Protein AF-A0A9P9YYF5-F1 (afdb_monomer)

Solvent-accessible surface area (backbone atoms only — not comparable to full-atom values): 5455 Å² total; per-residue (Å²): 142,68,76,82,58,65,80,72,56,63,59,51,61,52,50,48,54,51,43,53,48,44,68,77,57,35,76,76,66,37,74,83,43,100,65,46,59,70,62,50,52,52,52,50,49,53,51,53,51,38,70,73,47,46,80,66,50,61,74,56,40,82,88,53,60,77,85,35,70,60,49,51,51,52,56,51,52,53,53,52,54,53,50,57,51,53,62,72,77,108

pLDDT: mean 89.95, std 12.12, range [50.28, 98.44]

Mean predicted aligned error: 4.92 Å

Secondary structure (DSSP, 8-state):
--SSGGGTS-HHHHHHHHHHHHHHS-HHHHTTSS--HHHHHHHHHHHHHHHHHGGGGGGGGTTS-TTSHHHHHHHHHHHHHHHHHHHHT-

Structure (mmCIF, N/CA/C/O backbone):
data_AF-A0A9P9YYF5-F1
#
_entry.id   AF-A0A9P9YYF5-F1
#
loop_
_atom_site.group_PDB
_atom_site.id
_atom_site.type_symbol
_atom_site.label_atom_id
_atom_site.label_alt_id
_atom_site.label_comp_id
_atom_site.label_asym_id
_atom_site.label_entity_id
_atom_site.label_seq_id
_atom_site.pdbx_PDB_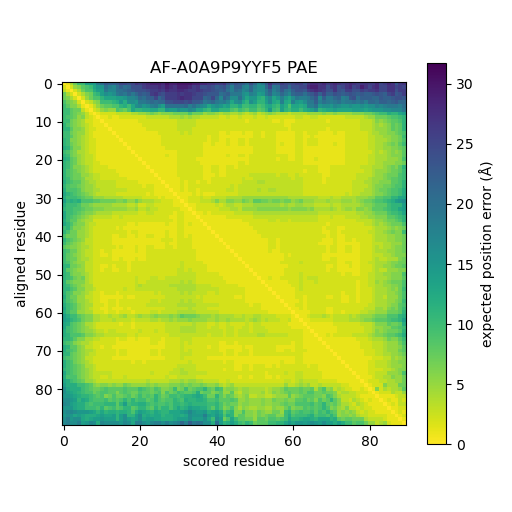ins_code
_atom_site.Cartn_x
_atom_site.Cartn_y
_atom_site.Cartn_z
_atom_site.occupancy
_atom_site.B_iso_or_equiv
_atom_site.auth_seq_id
_atom_site.auth_comp_id
_atom_site.auth_asym_id
_atom_site.auth_atom_id
_atom_site.pdbx_PDB_model_num
ATOM 1 N N . MET A 1 1 ? -22.040 3.714 -3.178 1.00 50.28 1 MET A N 1
ATOM 2 C CA . MET A 1 1 ? -22.338 2.388 -2.603 1.00 50.28 1 MET A CA 1
ATOM 3 C C . MET A 1 1 ? -21.075 1.535 -2.582 1.00 50.28 1 MET A C 1
ATOM 5 O O . MET A 1 1 ? -20.757 0.936 -3.591 1.00 50.28 1 MET A O 1
ATOM 9 N N . LEU A 1 2 ? -20.339 1.554 -1.468 1.00 51.53 2 LEU A N 1
ATOM 10 C CA . LEU A 1 2 ? -19.354 0.565 -1.011 1.00 51.53 2 LEU A CA 1
ATOM 11 C C . LEU A 1 2 ? -19.243 0.478 0.550 1.00 51.53 2 LEU A C 1
ATOM 13 O O . LEU A 1 2 ? -18.268 -0.116 0.998 1.00 51.53 2 LEU A O 1
ATOM 17 N N . PRO A 1 3 ? -20.127 1.036 1.427 1.00 54.81 3 PRO A N 1
ATOM 18 C CA . PRO A 1 3 ? -19.808 1.064 2.866 1.00 54.81 3 PRO A CA 1
ATOM 19 C C . PRO A 1 3 ? -20.032 -0.280 3.573 1.00 54.81 3 PRO A C 1
ATOM 21 O O . PRO A 1 3 ? -19.393 -0.550 4.579 1.00 54.81 3 PRO A O 1
ATOM 24 N N . GLU A 1 4 ? -20.924 -1.134 3.064 1.00 53.03 4 GLU A N 1
ATOM 25 C CA . GLU A 1 4 ? -21.329 -2.332 3.817 1.00 53.03 4 GLU A CA 1
ATOM 26 C C . GLU A 1 4 ? -20.323 -3.487 3.728 1.00 53.03 4 GLU A C 1
ATOM 28 O O . GLU A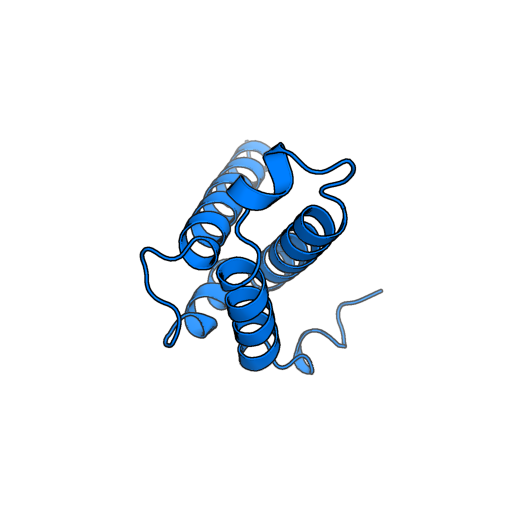 1 4 ? -20.198 -4.262 4.667 1.00 53.03 4 GLU A O 1
ATOM 33 N N . ARG A 1 5 ? -19.513 -3.557 2.662 1.00 57.38 5 ARG A N 1
ATOM 34 C CA . ARG A 1 5 ? -18.525 -4.640 2.477 1.00 57.38 5 ARG A CA 1
ATOM 35 C C . ARG A 1 5 ? -17.137 -4.331 3.034 1.00 57.38 5 ARG A C 1
ATOM 37 O O . ARG A 1 5 ? -16.286 -5.214 3.078 1.00 57.38 5 ARG A O 1
ATOM 44 N N . SER A 1 6 ? -16.868 -3.096 3.465 1.00 59.16 6 SER A N 1
ATOM 45 C CA . SER A 1 6 ? -15.546 -2.750 4.010 1.00 59.16 6 SER A CA 1
ATOM 46 C C . SER A 1 6 ? -15.259 -3.409 5.356 1.00 59.16 6 SER A C 1
ATOM 48 O O . SER A 1 6 ? -14.105 -3.472 5.753 1.00 59.16 6 SER A O 1
ATOM 50 N N . ASN A 1 7 ? -16.275 -3.905 6.065 1.00 63.75 7 ASN A N 1
ATOM 51 C CA . ASN A 1 7 ? -16.069 -4.684 7.289 1.00 63.75 7 ASN A CA 1
ATOM 52 C C . ASN A 1 7 ? -15.853 -6.181 7.017 1.00 63.75 7 ASN A C 1
ATOM 54 O O . ASN A 1 7 ? -15.350 -6.879 7.888 1.00 63.75 7 ASN A O 1
ATOM 58 N N . GLU A 1 8 ? -16.184 -6.658 5.815 1.00 74.50 8 GLU A N 1
ATOM 59 C CA . GLU A 1 8 ? -16.022 -8.060 5.403 1.00 74.50 8 GLU A CA 1
ATOM 60 C C . GLU A 1 8 ? -14.667 -8.319 4.726 1.00 74.50 8 GLU A C 1
ATOM 62 O O . GLU A 1 8 ? -14.245 -9.465 4.579 1.00 74.50 8 GLU A O 1
ATOM 67 N N . LEU A 1 9 ? -13.969 -7.261 4.298 1.00 84.81 9 LEU A N 1
ATOM 68 C CA . LEU A 1 9 ? -12.671 -7.389 3.648 1.00 84.81 9 LEU A CA 1
ATOM 69 C C . LEU A 1 9 ? -11.607 -7.835 4.656 1.00 84.81 9 LEU A C 1
ATOM 71 O O . LEU A 1 9 ? -11.365 -7.166 5.661 1.00 84.81 9 LEU A O 1
ATOM 75 N N . ASN A 1 10 ? -10.902 -8.919 4.340 1.00 91.62 10 ASN A N 1
ATOM 76 C CA . ASN A 1 10 ? -9.699 -9.306 5.068 1.00 91.62 10 ASN A CA 1
ATOM 77 C C . ASN A 1 10 ? -8.525 -8.402 4.646 1.00 91.62 10 ASN A C 1
ATOM 79 O O . ASN A 1 10 ? -7.850 -8.659 3.649 1.00 91.62 10 ASN A O 1
ATOM 83 N N . TYR A 1 11 ? -8.309 -7.317 5.392 1.00 92.94 11 TYR A N 1
ATOM 84 C CA . TYR A 1 11 ? -7.257 -6.336 5.105 1.00 92.94 11 TYR A CA 1
ATOM 85 C C . TYR A 1 11 ? -5.854 -6.924 5.220 1.00 92.94 11 TYR A C 1
ATOM 87 O O . TYR A 1 11 ? -5.009 -6.560 4.408 1.00 92.94 11 TYR A O 1
ATOM 95 N N . ASP A 1 12 ? -5.620 -7.829 6.173 1.00 94.06 12 ASP A N 1
ATOM 96 C CA . ASP A 1 12 ? -4.312 -8.463 6.360 1.00 94.06 12 ASP A CA 1
ATOM 97 C C . ASP A 1 12 ? -3.926 -9.273 5.118 1.00 94.06 12 ASP A C 1
ATOM 99 O O . ASP A 1 12 ? -2.832 -9.100 4.584 1.00 94.06 12 ASP A O 1
ATOM 103 N N . ALA A 1 13 ? -4.856 -10.080 4.594 1.00 94.81 13 ALA A N 1
ATOM 104 C CA . ALA A 1 13 ? -4.627 -10.870 3.385 1.00 94.81 13 ALA A CA 1
ATOM 105 C C . ALA A 1 13 ? -4.340 -9.985 2.163 1.00 94.81 13 ALA A C 1
ATOM 107 O O . ALA A 1 13 ? -3.373 -10.214 1.441 1.00 94.81 13 ALA A O 1
ATOM 108 N N . VAL A 1 14 ? -5.142 -8.937 1.948 1.00 95.44 14 VAL A N 1
ATOM 109 C CA . VAL A 1 14 ? -4.947 -8.032 0.803 1.00 95.44 14 VAL A CA 1
ATOM 110 C C . VAL A 1 14 ? -3.632 -7.262 0.917 1.00 95.44 14 VAL A C 1
ATOM 112 O O . VAL A 1 14 ? -2.928 -7.103 -0.075 1.00 95.44 14 VAL A O 1
ATOM 115 N N . ILE A 1 15 ? -3.285 -6.777 2.111 1.00 96.56 15 ILE A N 1
ATOM 116 C CA . ILE A 1 15 ? -2.026 -6.058 2.335 1.00 96.56 15 ILE A CA 1
ATOM 117 C C . ILE A 1 15 ? -0.827 -6.980 2.120 1.00 96.56 15 ILE A C 1
ATOM 119 O O . ILE A 1 15 ? 0.159 -6.532 1.537 1.00 96.56 15 ILE A O 1
ATOM 123 N N . MET A 1 16 ? -0.920 -8.250 2.523 1.00 97.56 16 MET A N 1
ATOM 124 C CA . MET A 1 16 ? 0.133 -9.231 2.275 1.00 97.56 16 MET A CA 1
ATOM 125 C C . MET A 1 16 ? 0.318 -9.503 0.777 1.00 97.56 16 MET A C 1
ATOM 127 O O . MET A 1 16 ? 1.423 -9.355 0.268 1.00 97.56 16 MET A O 1
ATOM 131 N N . GLU A 1 17 ? -0.758 -9.781 0.043 1.00 97.88 17 GLU A N 1
ATOM 132 C CA . GLU A 1 17 ? -0.718 -9.990 -1.416 1.00 97.88 17 GLU A CA 1
ATOM 133 C C . GLU A 1 17 ? -0.137 -8.773 -2.155 1.00 97.88 17 GLU A C 1
ATOM 135 O O . GLU A 1 17 ? 0.697 -8.886 -3.056 1.00 97.88 17 GLU A O 1
ATOM 140 N N . VAL A 1 18 ? -0.524 -7.564 -1.737 1.00 97.94 18 VAL A N 1
ATOM 141 C CA . VAL A 1 18 ? 0.049 -6.330 -2.283 1.00 97.94 18 VAL A CA 1
ATOM 142 C C . VAL A 1 18 ? 1.535 -6.208 -1.939 1.00 97.94 18 VAL A C 1
ATOM 144 O O . VAL A 1 18 ? 2.324 -5.778 -2.784 1.00 97.94 18 VAL A O 1
ATOM 147 N N . HIS A 1 19 ? 1.937 -6.581 -0.724 1.00 98.31 19 HIS A N 1
ATOM 148 C CA . HIS A 1 19 ? 3.339 -6.568 -0.328 1.00 98.31 19 HIS A CA 1
ATOM 149 C C . HIS A 1 19 ? 4.172 -7.505 -1.200 1.00 98.31 19 HIS A C 1
ATOM 151 O O . HIS A 1 19 ? 5.191 -7.075 -1.743 1.00 98.31 19 HIS A O 1
ATOM 157 N N . GLU A 1 20 ? 3.712 -8.740 -1.381 1.00 98.19 20 GLU A N 1
ATOM 158 C CA . GLU A 1 20 ? 4.364 -9.749 -2.211 1.00 98.19 20 GLU A CA 1
ATOM 159 C C . GLU A 1 20 ? 4.457 -9.299 -3.671 1.00 98.19 20 GLU A C 1
ATOM 161 O O . GLU A 1 20 ? 5.531 -9.377 -4.273 1.00 98.19 20 GLU A O 1
ATOM 166 N N . PHE A 1 21 ? 3.387 -8.714 -4.221 1.00 98.44 21 PHE A N 1
ATOM 167 C CA . PHE A 1 21 ? 3.415 -8.121 -5.558 1.00 98.44 21 PHE A CA 1
ATOM 168 C C . PHE A 1 21 ? 4.482 -7.026 -5.679 1.00 98.44 21 PHE A C 1
ATOM 170 O O . PHE A 1 21 ? 5.255 -7.015 -6.638 1.00 98.44 21 PHE A O 1
ATOM 177 N N . MET A 1 22 ? 4.540 -6.094 -4.721 1.00 98.00 22 MET A N 1
ATOM 178 C CA . MET A 1 22 ? 5.501 -4.985 -4.749 1.00 98.00 22 MET A CA 1
ATOM 179 C C . MET A 1 22 ? 6.943 -5.454 -4.522 1.00 98.00 22 MET A C 1
ATOM 181 O O . MET A 1 22 ? 7.866 -4.822 -5.027 1.00 98.00 22 MET A O 1
ATOM 185 N N . LEU A 1 23 ? 7.156 -6.557 -3.802 1.00 97.44 23 LEU A N 1
ATOM 186 C CA . LEU A 1 23 ? 8.471 -7.189 -3.682 1.00 97.44 23 LEU A CA 1
ATOM 187 C C . LEU A 1 23 ? 8.898 -7.860 -4.991 1.00 97.44 23 LEU A C 1
ATOM 189 O O . LEU A 1 23 ? 10.036 -7.686 -5.424 1.00 97.44 23 LEU A O 1
ATOM 193 N N . ALA A 1 24 ? 7.994 -8.607 -5.626 1.00 98.00 24 ALA A N 1
ATOM 194 C CA . ALA A 1 24 ? 8.276 -9.317 -6.870 1.00 98.00 24 ALA A CA 1
ATOM 195 C C . ALA A 1 24 ? 8.454 -8.362 -8.062 1.00 98.00 24 ALA A C 1
ATOM 197 O O . ALA A 1 24 ? 9.281 -8.604 -8.942 1.00 98.00 24 ALA A O 1
ATOM 198 N N . LEU A 1 25 ? 7.686 -7.269 -8.089 1.00 97.19 25 LEU A N 1
ATOM 199 C CA . LEU A 1 25 ? 7.659 -6.283 -9.169 1.00 97.19 25 LEU A CA 1
ATOM 200 C C . LEU A 1 25 ? 7.747 -4.848 -8.603 1.00 97.19 25 LEU A C 1
ATOM 202 O O . LEU A 1 25 ? 6.758 -4.107 -8.673 1.00 97.19 25 LEU A O 1
ATOM 206 N N . PRO A 1 26 ? 8.914 -4.425 -8.070 1.00 96.94 26 PRO A N 1
ATOM 207 C CA . PRO A 1 26 ? 9.088 -3.117 -7.426 1.00 96.94 26 PRO A CA 1
ATOM 208 C C . PRO A 1 26 ? 8.778 -1.941 -8.349 1.00 96.94 26 PRO A C 1
ATOM 210 O O . PRO A 1 26 ? 8.945 -2.044 -9.565 1.00 96.94 26 PRO A O 1
ATOM 213 N N . SER A 1 27 ? 8.412 -0.774 -7.802 1.00 95.44 27 SER A N 1
ATOM 214 C CA . SER A 1 27 ? 8.098 0.416 -8.625 1.00 95.44 27 SER A CA 1
ATOM 215 C C . SER A 1 27 ? 9.211 0.788 -9.606 1.00 95.44 27 SER A C 1
ATOM 217 O O . SER A 1 27 ? 8.931 1.246 -10.713 1.00 95.44 27 SER A O 1
ATOM 219 N N . THR A 1 28 ? 10.471 0.589 -9.218 1.00 95.50 28 THR A N 1
ATOM 220 C CA . THR A 1 28 ? 11.640 0.861 -10.065 1.00 95.50 28 THR A CA 1
ATOM 221 C C . THR A 1 28 ? 11.684 -0.037 -11.300 1.00 95.50 28 THR A C 1
ATOM 223 O O . THR A 1 28 ? 12.090 0.414 -12.367 1.00 95.50 28 THR A O 1
ATOM 226 N N . TRP A 1 29 ? 11.195 -1.276 -11.201 1.00 96.25 29 TRP A N 1
ATOM 227 C CA . TRP A 1 29 ? 11.139 -2.214 -12.321 1.00 96.25 29 TRP A CA 1
ATOM 228 C C . TRP A 1 29 ? 10.208 -1.729 -13.444 1.00 96.25 29 TRP A C 1
ATOM 230 O O . TRP A 1 29 ? 10.490 -1.947 -14.626 1.00 96.25 29 TRP A O 1
ATOM 240 N N . TRP A 1 30 ? 9.131 -1.020 -13.089 1.00 96.50 30 TRP A N 1
ATOM 241 C CA . TRP A 1 30 ? 8.129 -0.509 -14.032 1.00 96.50 30 TRP A CA 1
ATOM 242 C C . TRP A 1 30 ? 8.585 0.716 -14.830 1.00 96.50 30 TRP A C 1
ATOM 244 O O . TRP A 1 30 ? 8.011 0.983 -15.881 1.00 96.50 30 TRP A O 1
ATOM 254 N N . GLN A 1 31 ? 9.628 1.430 -14.389 1.00 92.88 31 GLN A N 1
ATOM 255 C CA . GLN A 1 31 ? 10.111 2.653 -15.055 1.00 92.88 31 GLN A CA 1
ATOM 256 C C . GLN A 1 31 ? 10.564 2.414 -16.504 1.00 92.88 31 GLN A C 1
ATOM 258 O O . GLN A 1 31 ? 10.470 3.311 -17.333 1.00 92.88 31 GLN A O 1
ATOM 263 N N . ASN A 1 32 ? 11.009 1.193 -16.814 1.00 93.31 32 ASN A N 1
ATOM 264 C CA . ASN A 1 32 ? 11.495 0.802 -18.140 1.00 93.31 32 ASN A CA 1
ATOM 265 C C . ASN A 1 32 ? 10.491 -0.067 -18.916 1.00 93.31 32 ASN A C 1
ATOM 267 O O . ASN A 1 32 ? 10.868 -0.749 -19.871 1.00 93.31 32 ASN A O 1
ATOM 271 N N . ARG A 1 33 ? 9.225 -0.122 -18.483 1.00 95.50 33 ARG A N 1
ATOM 272 C CA . ARG A 1 33 ? 8.189 -0.945 -19.120 1.00 95.50 33 ARG A CA 1
ATOM 273 C C . ARG A 1 33 ? 7.277 -0.087 -19.995 1.00 95.50 33 ARG A C 1
ATOM 275 O O . ARG A 1 33 ? 7.038 1.069 -19.664 1.00 95.50 33 ARG A O 1
ATOM 282 N N . PRO A 1 34 ? 6.690 -0.657 -21.063 1.00 96.62 34 PRO A N 1
ATOM 283 C CA . PRO A 1 34 ? 5.720 0.061 -21.894 1.00 96.62 34 PRO A CA 1
ATOM 284 C C .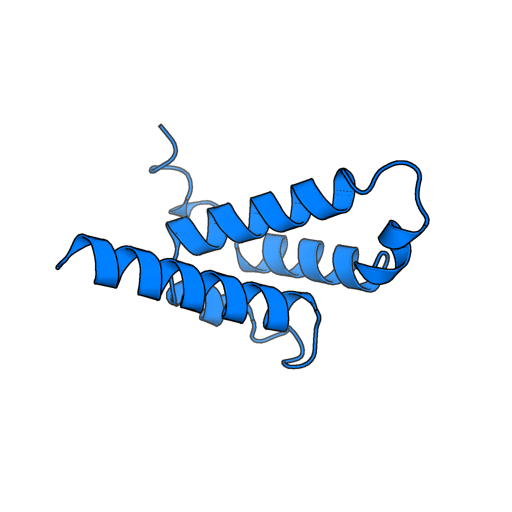 PRO A 1 34 ? 4.475 0.533 -21.128 1.00 96.62 34 PRO A C 1
ATOM 286 O O . PRO A 1 34 ? 3.766 1.423 -21.584 1.00 96.62 34 PRO A O 1
ATOM 289 N N . SER A 1 35 ? 4.177 -0.096 -19.988 1.00 96.50 35 SER A N 1
ATOM 290 C CA . SER A 1 35 ? 3.044 0.242 -19.133 1.00 96.50 35 SER A CA 1
ATOM 291 C C . SER A 1 35 ? 3.336 -0.154 -17.689 1.00 96.50 35 SER A C 1
ATOM 293 O O . SER A 1 35 ? 3.749 -1.280 -17.416 1.00 96.50 35 SER A O 1
ATOM 295 N N . ASP A 1 36 ? 3.064 0.762 -16.768 1.00 97.25 36 ASP A N 1
ATOM 296 C CA . ASP A 1 36 ? 3.083 0.602 -15.310 1.00 97.25 36 ASP A CA 1
ATOM 297 C C . ASP A 1 36 ? 1.671 0.385 -14.736 1.00 97.25 36 ASP A C 1
ATOM 299 O O . ASP A 1 36 ? 1.455 0.480 -13.528 1.00 97.25 36 ASP A O 1
ATOM 303 N N . THR A 1 37 ? 0.686 0.095 -15.596 1.00 97.75 37 THR A N 1
ATOM 304 C CA . THR A 1 37 ? -0.724 -0.044 -15.199 1.00 97.75 37 THR A CA 1
ATOM 305 C C . THR A 1 37 ? -0.940 -1.031 -14.046 1.00 97.75 37 THR A C 1
ATOM 307 O O . THR A 1 37 ? -1.662 -0.655 -13.126 1.00 97.75 37 THR A O 1
ATOM 310 N N . PRO A 1 38 ? -0.298 -2.219 -13.991 1.00 97.75 38 PRO A N 1
ATOM 311 C CA . PRO A 1 38 ? -0.436 -3.114 -12.839 1.00 97.75 38 PRO A CA 1
ATOM 312 C C . PRO A 1 38 ? -0.012 -2.457 -11.519 1.00 97.75 38 PRO A C 1
ATOM 314 O O . PRO A 1 38 ? -0.763 -2.473 -10.547 1.00 97.75 38 PRO A O 1
ATOM 317 N N . MET A 1 39 ? 1.143 -1.785 -11.502 1.00 97.94 39 MET A N 1
ATOM 318 C CA . MET A 1 39 ? 1.627 -1.063 -10.323 1.00 97.94 39 MET A CA 1
ATOM 319 C C . MET A 1 39 ? 0.717 0.112 -9.947 1.00 97.94 39 MET A C 1
ATOM 321 O O . MET A 1 39 ? 0.441 0.329 -8.766 1.00 97.94 39 MET A O 1
ATOM 325 N N . ARG A 1 40 ? 0.204 0.864 -10.932 1.00 97.56 40 ARG A N 1
ATOM 326 C CA . ARG A 1 40 ? -0.782 1.924 -10.669 1.00 97.56 40 ARG A CA 1
ATOM 327 C C . ARG A 1 40 ? -2.052 1.363 -10.043 1.00 97.56 40 ARG A C 1
ATOM 329 O O . ARG A 1 40 ? -2.501 1.914 -9.046 1.00 97.56 40 ARG A O 1
ATOM 336 N N . THR A 1 41 ? -2.582 0.258 -10.564 1.00 98.19 41 THR A N 1
ATOM 337 C CA . THR A 1 41 ? -3.775 -0.399 -10.014 1.00 98.19 41 THR A CA 1
ATOM 338 C C . THR A 1 41 ? -3.559 -0.816 -8.560 1.00 98.19 41 THR A C 1
ATOM 340 O O . THR A 1 41 ? -4.403 -0.524 -7.715 1.00 98.19 41 THR A O 1
ATOM 343 N N . ILE A 1 42 ? -2.408 -1.410 -8.233 1.00 98.12 42 ILE A N 1
ATOM 344 C CA . ILE A 1 42 ? -2.062 -1.785 -6.854 1.00 98.12 42 ILE A CA 1
ATOM 345 C C . ILE A 1 42 ? -1.991 -0.559 -5.933 1.00 98.12 42 ILE A C 1
ATOM 347 O O . ILE A 1 42 ? -2.591 -0.547 -4.857 1.00 98.12 42 ILE A O 1
ATOM 351 N N . LYS A 1 43 ? -1.344 0.523 -6.377 1.00 97.31 43 LYS A N 1
ATOM 352 C CA . LYS A 1 43 ? -1.314 1.796 -5.638 1.00 97.31 43 LYS A CA 1
ATOM 353 C C . LYS A 1 43 ? -2.709 2.392 -5.447 1.00 97.31 43 LYS A C 1
ATOM 355 O O . LYS A 1 43 ? -3.007 2.908 -4.372 1.00 97.31 43 LYS A O 1
ATOM 360 N N . THR A 1 44 ? -3.587 2.285 -6.444 1.00 97.25 44 THR A N 1
ATOM 361 C CA . THR A 1 44 ? -4.987 2.717 -6.341 1.00 97.25 44 THR A CA 1
ATOM 362 C C . THR A 1 44 ? -5.769 1.891 -5.318 1.00 97.25 44 THR A C 1
ATOM 364 O O . THR A 1 44 ? -6.531 2.467 -4.542 1.00 97.25 44 THR A O 1
ATOM 367 N N . ILE A 1 45 ? -5.567 0.571 -5.265 1.00 95.81 45 ILE A N 1
ATOM 368 C CA . ILE A 1 45 ? -6.178 -0.293 -4.242 1.00 95.81 45 ILE A CA 1
ATOM 369 C C . ILE A 1 45 ? -5.741 0.161 -2.844 1.00 95.81 45 ILE A C 1
ATOM 371 O O . ILE A 1 45 ? -6.599 0.456 -2.011 1.00 95.81 45 ILE A O 1
ATOM 375 N N . LEU A 1 46 ? -4.431 0.322 -2.617 1.00 96.31 46 LEU A N 1
ATOM 376 C CA . LEU A 1 46 ? -3.891 0.812 -1.341 1.00 96.31 46 LEU A CA 1
ATOM 377 C C . LEU A 1 46 ? -4.454 2.184 -0.964 1.00 96.31 46 LEU A C 1
ATOM 379 O O . LEU A 1 46 ? -4.855 2.399 0.179 1.00 96.31 46 LEU A O 1
ATOM 383 N N . HIS A 1 47 ? -4.530 3.100 -1.930 1.00 95.50 47 HIS A N 1
ATOM 384 C CA . HIS A 1 47 ? -5.102 4.425 -1.726 1.00 95.50 47 HIS A CA 1
ATOM 385 C C . HIS A 1 47 ? -6.561 4.355 -1.261 1.00 95.50 47 HIS A C 1
ATOM 387 O O . HIS A 1 47 ? -6.944 5.014 -0.295 1.00 95.50 47 HIS A O 1
ATOM 393 N N . ASN A 1 48 ? -7.378 3.525 -1.908 1.00 93.25 48 ASN A N 1
ATOM 394 C CA . ASN A 1 48 ? -8.782 3.363 -1.541 1.00 93.25 48 ASN A CA 1
ATOM 395 C C . ASN A 1 48 ? -8.945 2.703 -0.166 1.00 93.25 48 ASN A C 1
ATOM 397 O O . ASN A 1 48 ? -9.777 3.148 0.623 1.00 93.25 48 ASN A O 1
ATOM 401 N N . MET A 1 49 ? -8.127 1.699 0.159 1.00 93.38 49 MET A N 1
ATOM 402 C CA . MET A 1 49 ? -8.129 1.071 1.483 1.00 93.38 49 MET A CA 1
ATOM 403 C C . MET A 1 49 ? -7.751 2.072 2.580 1.00 93.38 49 MET A C 1
ATOM 405 O O . MET A 1 49 ? -8.449 2.160 3.591 1.00 93.38 49 MET A O 1
ATOM 409 N N . ALA A 1 50 ? -6.698 2.867 2.367 1.00 93.56 50 ALA A N 1
ATOM 410 C CA . ALA A 1 50 ? -6.270 3.904 3.304 1.00 93.56 50 ALA A CA 1
ATOM 411 C C . ALA A 1 50 ? -7.322 5.006 3.462 1.00 93.56 50 ALA A C 1
ATOM 413 O O . ALA A 1 50 ? -7.566 5.460 4.574 1.00 93.56 50 ALA A O 1
ATOM 414 N N . LYS A 1 51 ? -8.007 5.395 2.381 1.00 90.19 51 LYS A N 1
ATOM 415 C CA . LYS A 1 51 ? -9.120 6.351 2.442 1.00 90.19 51 LYS A CA 1
ATOM 416 C C . LYS A 1 51 ? -10.289 5.834 3.287 1.00 90.19 51 LYS A C 1
ATOM 418 O O . LYS A 1 51 ? -10.921 6.618 3.982 1.00 90.19 51 LYS A O 1
ATOM 423 N N . VAL A 1 52 ? -10.580 4.533 3.225 1.00 89.75 52 VAL A N 1
ATOM 424 C CA . VAL A 1 52 ? -11.664 3.906 3.999 1.00 89.75 52 VAL A CA 1
ATOM 425 C C . VAL A 1 52 ? -11.289 3.732 5.473 1.00 89.75 52 VAL A C 1
ATOM 427 O O . VAL A 1 52 ? -12.112 3.999 6.342 1.00 89.75 52 VAL A O 1
ATOM 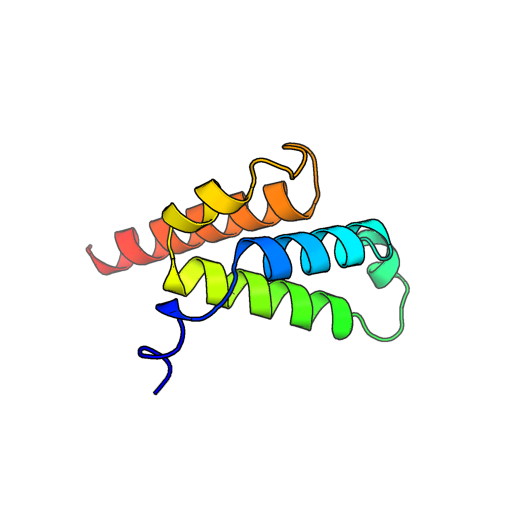430 N N . LYS A 1 53 ? -10.067 3.276 5.773 1.00 90.50 53 LYS A N 1
ATOM 431 C CA . LYS A 1 53 ? -9.640 2.945 7.147 1.00 90.50 53 LYS A CA 1
ATOM 432 C C . LYS A 1 53 ? -8.952 4.095 7.889 1.00 90.50 53 LYS A C 1
ATOM 434 O O . LYS A 1 53 ? -8.851 4.048 9.114 1.00 90.50 53 LYS A O 1
ATOM 439 N N . GLY A 1 54 ? -8.444 5.101 7.182 1.00 92.12 54 GLY A N 1
ATOM 440 C CA . GLY A 1 54 ? -7.566 6.117 7.759 1.00 92.12 54 GLY A CA 1
ATOM 441 C C . GLY A 1 54 ? -6.353 5.481 8.444 1.00 92.12 54 GLY A C 1
ATOM 442 O O . GLY A 1 54 ? -5.838 4.459 7.993 1.00 92.12 54 GLY A O 1
ATOM 443 N N . ASN A 1 55 ? -5.929 6.041 9.579 1.00 93.94 55 ASN A N 1
ATOM 444 C CA . ASN A 1 55 ? -4.784 5.532 10.345 1.00 93.94 55 ASN A CA 1
ATOM 445 C C . ASN A 1 55 ? -4.976 4.103 10.879 1.00 93.94 55 ASN A C 1
ATOM 447 O O . ASN A 1 55 ? -3.983 3.424 11.132 1.00 93.94 55 ASN A O 1
ATOM 451 N N . ALA A 1 56 ? -6.217 3.613 11.004 1.00 93.69 56 ALA A N 1
ATOM 452 C CA . ALA A 1 56 ? -6.475 2.246 11.458 1.00 93.69 56 ALA A CA 1
ATOM 453 C C . ALA A 1 56 ? -5.898 1.193 10.500 1.00 93.69 56 ALA A C 1
ATOM 455 O O . ALA A 1 56 ? -5.666 0.066 10.915 1.00 93.69 56 ALA A O 1
ATOM 456 N N . ILE A 1 57 ? -5.601 1.546 9.242 1.00 94.38 57 ILE A N 1
ATOM 457 C CA . ILE A 1 57 ? -4.958 0.615 8.307 1.00 94.38 57 ILE A CA 1
ATOM 458 C C . ILE A 1 57 ? -3.567 0.161 8.775 1.00 94.38 57 ILE A C 1
ATOM 460 O O . ILE A 1 57 ? -3.125 -0.926 8.417 1.00 94.38 57 ILE A O 1
ATOM 464 N N . LEU A 1 58 ? -2.884 0.970 9.593 1.00 94.88 58 LEU A N 1
ATOM 465 C CA . LEU A 1 58 ? -1.526 0.688 10.060 1.00 94.88 58 LEU A CA 1
ATOM 466 C C . LEU A 1 58 ? -1.453 -0.547 10.965 1.00 94.88 58 LEU A C 1
ATOM 468 O O . LEU A 1 58 ? -0.404 -1.179 11.030 1.00 94.88 58 LEU A O 1
ATOM 472 N N . GLN A 1 59 ? -2.562 -0.941 11.603 1.00 94.81 59 GLN A N 1
ATOM 473 C CA . GLN A 1 59 ? -2.620 -2.160 12.421 1.00 94.81 59 GLN A CA 1
ATOM 474 C C . GLN A 1 59 ? -2.384 -3.442 11.604 1.00 94.81 59 GLN A C 1
ATOM 476 O O . GLN A 1 59 ? -2.019 -4.469 12.166 1.00 94.81 59 GLN A O 1
ATOM 481 N N . HIS A 1 60 ? -2.572 -3.374 10.284 1.00 95.12 60 HIS A N 1
ATOM 482 C CA . HIS A 1 60 ? -2.397 -4.494 9.359 1.00 95.12 60 HIS A CA 1
ATOM 483 C C . HIS A 1 60 ? -0.955 -4.610 8.828 1.00 95.12 60 HIS A C 1
ATOM 485 O O . HIS A 1 60 ? -0.662 -5.447 7.980 1.00 95.12 60 HIS A O 1
ATOM 491 N N . LEU A 1 61 ? -0.026 -3.769 9.307 1.00 95.44 61 LEU A N 1
ATOM 492 C CA . LEU A 1 61 ? 1.381 -3.774 8.886 1.00 95.44 61 LEU A CA 1
ATOM 493 C C . LEU A 1 61 ? 2.302 -4.585 9.805 1.00 95.44 61 LEU A C 1
ATOM 495 O O . LEU A 1 61 ? 3.510 -4.577 9.599 1.00 95.44 61 LEU A O 1
ATOM 499 N N . ASN A 1 62 ? 1.767 -5.307 10.794 1.00 90.62 62 ASN A N 1
ATOM 500 C CA . ASN A 1 62 ? 2.576 -6.011 11.802 1.00 90.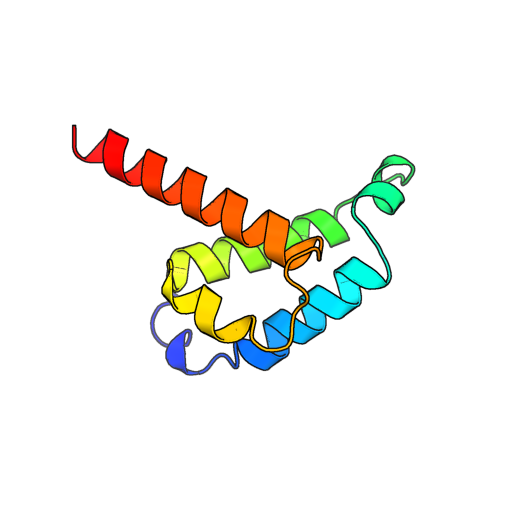62 62 ASN A CA 1
ATOM 501 C C . ASN A 1 62 ? 3.583 -7.011 11.205 1.00 90.62 62 ASN A C 1
ATOM 503 O O . ASN A 1 62 ? 4.636 -7.244 11.790 1.00 90.62 62 ASN A O 1
ATOM 507 N N . GLN A 1 63 ? 3.265 -7.599 10.048 1.00 90.38 63 GLN A N 1
ATOM 508 C CA . GLN A 1 63 ? 4.131 -8.551 9.341 1.00 90.38 63 GLN A CA 1
ATOM 509 C C . GLN A 1 63 ? 4.932 -7.912 8.196 1.00 90.38 63 GLN A C 1
ATOM 511 O O . GLN A 1 63 ? 5.696 -8.597 7.521 1.00 90.38 63 GLN A O 1
ATOM 516 N N . ILE A 1 64 ? 4.772 -6.607 7.964 1.00 96.62 64 ILE A N 1
ATOM 517 C CA . ILE A 1 64 ? 5.379 -5.899 6.840 1.00 96.62 64 ILE A CA 1
ATOM 518 C C . ILE A 1 64 ? 6.606 -5.117 7.332 1.00 96.62 64 ILE A C 1
ATOM 520 O O . ILE A 1 64 ? 6.476 -4.280 8.229 1.00 96.62 64 ILE A O 1
ATOM 524 N N . PRO A 1 65 ? 7.801 -5.307 6.741 1.00 96.75 65 PRO A N 1
ATOM 525 C CA . PRO A 1 65 ? 8.982 -4.550 7.138 1.00 96.75 65 PRO A CA 1
ATOM 526 C C . PRO A 1 65 ? 8.773 -3.037 6.989 1.00 96.75 65 PRO A C 1
ATOM 528 O O . PRO A 1 65 ? 8.291 -2.558 5.958 1.00 96.75 65 PRO A O 1
ATOM 531 N N . THR A 1 66 ? 9.200 -2.262 7.988 1.00 95.88 66 THR A N 1
ATOM 532 C CA . THR A 1 66 ? 9.031 -0.793 8.023 1.00 95.88 66 THR A CA 1
ATOM 533 C C . THR A 1 66 ? 9.744 -0.062 6.884 1.00 95.88 66 THR A C 1
ATOM 535 O O . THR A 1 66 ? 9.324 1.019 6.478 1.00 95.88 66 THR A O 1
ATOM 538 N N . HIS A 1 67 ? 10.802 -0.666 6.341 1.00 95.31 67 HIS A N 1
ATOM 539 C CA . HIS A 1 67 ? 11.564 -0.166 5.197 1.00 95.31 67 HIS A CA 1
ATOM 540 C C . HIS A 1 67 ? 11.020 -0.648 3.841 1.00 95.31 67 HIS A C 1
ATOM 542 O O . HIS A 1 67 ? 11.596 -0.329 2.803 1.00 95.31 67 HIS A O 1
ATOM 548 N N . SER A 1 68 ? 9.934 -1.427 3.823 1.00 97.56 68 SER A N 1
ATOM 549 C CA . SER A 1 68 ? 9.331 -1.892 2.574 1.00 97.56 68 SER A CA 1
ATOM 550 C C . SER A 1 68 ? 8.725 -0.741 1.764 1.00 97.56 68 SER A C 1
ATOM 552 O O . SER A 1 68 ? 8.320 0.305 2.293 1.00 97.56 68 SER A O 1
ATOM 554 N N . GLU A 1 69 ? 8.619 -0.958 0.452 1.00 97.56 69 GLU A N 1
ATOM 555 C CA . GLU A 1 69 ? 7.993 -0.004 -0.463 1.00 97.56 69 GLU A CA 1
ATOM 556 C C . GLU A 1 69 ? 6.517 0.242 -0.0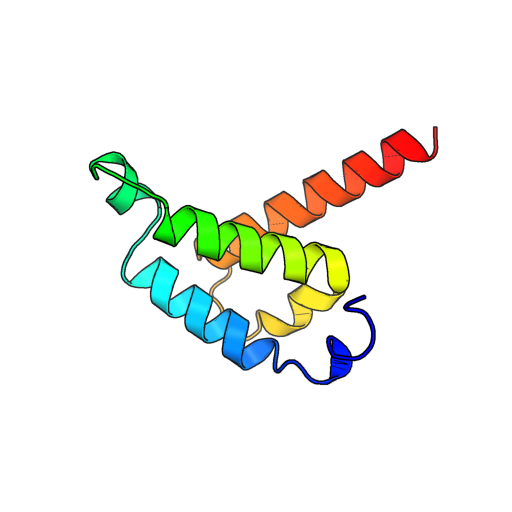98 1.00 97.56 69 GLU A C 1
ATOM 558 O O . GLU A 1 69 ? 6.076 1.393 -0.077 1.00 97.56 69 GLU A O 1
ATOM 563 N N . LEU A 1 70 ? 5.779 -0.816 0.270 1.00 97.88 70 LEU A N 1
ATOM 564 C CA . LEU A 1 70 ? 4.387 -0.729 0.72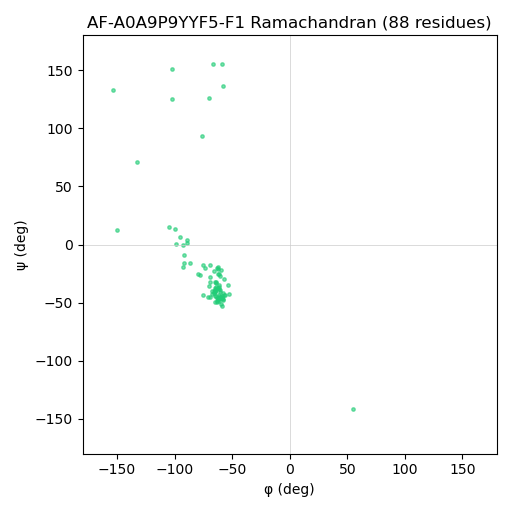3 1.00 97.88 70 LEU A CA 1
ATOM 565 C C . LEU A 1 70 ? 4.268 0.164 1.957 1.00 97.88 70 LEU A C 1
ATOM 567 O O . LEU A 1 70 ? 3.490 1.119 1.947 1.00 97.88 70 LEU A O 1
ATOM 571 N N . HIS A 1 71 ? 5.058 -0.115 3.000 1.00 97.50 71 HIS A N 1
ATOM 572 C CA . HIS A 1 71 ? 5.008 0.642 4.250 1.00 97.50 71 HIS A CA 1
ATOM 573 C C . HIS A 1 71 ? 5.307 2.127 3.997 1.00 97.50 71 HIS A C 1
ATOM 575 O O . HIS A 1 71 ? 4.572 3.012 4.439 1.00 97.50 71 HIS A O 1
ATOM 581 N N . THR A 1 72 ? 6.345 2.414 3.207 1.00 97.06 72 THR A N 1
ATOM 582 C CA . THR A 1 72 ? 6.716 3.783 2.819 1.00 97.06 72 THR A CA 1
ATOM 583 C C . THR A 1 72 ? 5.592 4.492 2.060 1.00 97.06 72 THR A C 1
ATOM 585 O O . THR A 1 72 ? 5.285 5.656 2.340 1.00 97.06 72 THR A O 1
ATOM 588 N N . TYR A 1 73 ? 4.965 3.807 1.101 1.00 97.06 73 TYR A N 1
ATOM 589 C CA . TYR A 1 73 ? 3.873 4.362 0.307 1.00 97.06 73 TYR A CA 1
ATOM 590 C C . TYR A 1 73 ? 2.643 4.668 1.169 1.00 97.06 73 TYR A C 1
ATOM 592 O O . TYR A 1 73 ? 2.088 5.764 1.068 1.00 97.06 73 TYR A O 1
ATOM 600 N N . LEU A 1 74 ? 2.258 3.751 2.062 1.00 96.56 74 LEU A N 1
ATOM 601 C CA . LEU A 1 74 ? 1.074 3.899 2.908 1.00 96.56 74 LEU A CA 1
ATOM 602 C C . LEU A 1 74 ? 1.199 5.087 3.873 1.00 96.56 74 LEU A C 1
ATOM 604 O O . LEU A 1 74 ? 0.289 5.909 3.979 1.00 96.56 74 LEU A O 1
ATOM 608 N N . ILE A 1 75 ? 2.366 5.242 4.505 1.00 95.88 75 ILE A N 1
ATOM 609 C CA . ILE A 1 75 ? 2.653 6.395 5.371 1.00 95.88 75 ILE A CA 1
ATOM 610 C C . ILE A 1 75 ? 2.573 7.710 4.588 1.00 95.88 75 ILE A C 1
ATOM 612 O O . ILE A 1 75 ? 2.063 8.707 5.100 1.00 95.88 75 ILE A O 1
ATOM 616 N N . ARG A 1 76 ? 3.058 7.733 3.339 1.00 95.94 76 ARG A N 1
ATOM 617 C CA . ARG A 1 76 ? 3.004 8.933 2.495 1.00 95.94 76 ARG A CA 1
ATOM 618 C C . ARG A 1 76 ? 1.566 9.351 2.202 1.00 95.94 76 ARG A C 1
ATOM 620 O O . ARG A 1 76 ? 1.243 10.522 2.376 1.00 95.94 76 ARG A O 1
ATOM 627 N N . ILE A 1 77 ? 0.712 8.424 1.774 1.00 95.38 77 ILE A N 1
ATOM 628 C CA . ILE A 1 77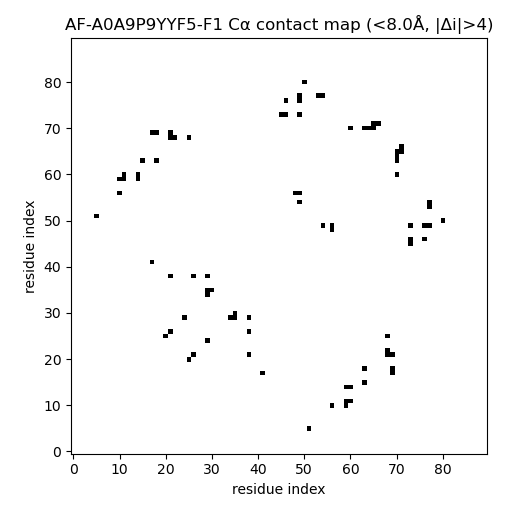 ? -0.665 8.771 1.395 1.00 95.38 77 ILE A CA 1
ATO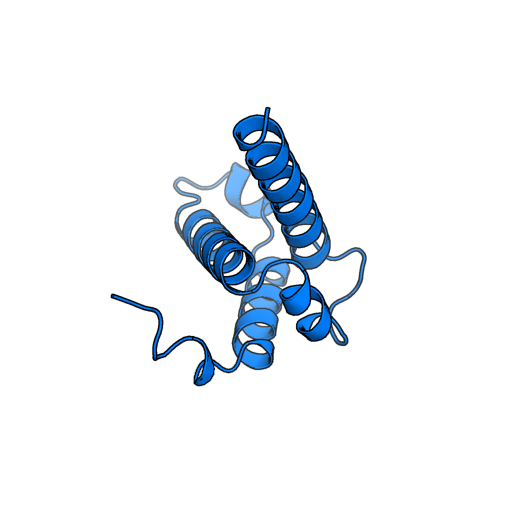M 629 C C . ILE A 1 77 ? -1.523 9.177 2.599 1.00 95.38 77 ILE A C 1
ATOM 631 O O . ILE A 1 77 ? -2.352 10.070 2.462 1.00 95.38 77 ILE A O 1
ATOM 635 N N . LEU A 1 78 ? -1.288 8.602 3.785 1.00 94.31 78 LEU A N 1
ATOM 636 C CA . LEU A 1 78 ? -1.985 9.010 5.011 1.00 94.31 78 LEU A CA 1
ATOM 637 C C . LEU A 1 78 ? -1.615 10.442 5.421 1.00 94.31 78 LEU A C 1
ATOM 639 O O . LEU A 1 78 ? -2.488 11.217 5.803 1.00 94.31 78 LEU A O 1
ATOM 643 N N . LYS A 1 79 ? -0.337 10.823 5.281 1.00 92.94 79 LYS A N 1
ATOM 644 C CA . LYS A 1 79 ? 0.117 12.201 5.530 1.00 92.94 79 LYS A CA 1
ATOM 645 C C . LYS A 1 79 ? -0.524 13.200 4.568 1.00 92.94 79 LYS A C 1
ATOM 647 O O . LYS A 1 79 ? -0.994 14.240 5.013 1.00 92.94 79 LYS A O 1
ATOM 652 N N . VAL A 1 80 ? -0.560 12.876 3.273 1.00 89.75 80 VAL A N 1
ATOM 653 C CA . VAL A 1 80 ? -1.195 13.732 2.255 1.00 89.75 80 VAL A CA 1
ATOM 654 C C . VAL A 1 80 ? -2.693 13.866 2.523 1.00 89.75 80 VAL A C 1
ATOM 656 O O . VAL A 1 80 ? -3.188 14.980 2.625 1.00 89.75 80 VAL A O 1
ATOM 659 N N . GLY A 1 81 ? -3.400 12.755 2.748 1.00 83.31 81 GLY A N 1
ATOM 660 C CA . GLY A 1 81 ? -4.834 12.793 3.043 1.00 83.31 81 GLY A CA 1
ATOM 661 C C . GLY A 1 81 ? -5.172 13.560 4.327 1.00 83.31 81 GLY A C 1
ATOM 662 O O . GLY A 1 81 ? -6.181 14.258 4.378 1.00 83.31 81 GLY A O 1
ATOM 663 N N . SER A 1 82 ? -4.318 13.484 5.354 1.00 81.06 82 SER A N 1
ATOM 664 C CA . SER A 1 82 ? -4.475 14.285 6.574 1.00 81.06 82 SER A CA 1
ATOM 665 C C . SER A 1 82 ? -4.316 15.783 6.311 1.00 81.06 82 SER A C 1
ATOM 667 O O . SER A 1 82 ? -5.049 16.574 6.901 1.00 81.06 82 SER A O 1
ATOM 669 N N . LEU A 1 83 ? -3.373 16.174 5.449 1.00 78.88 83 LEU A N 1
ATOM 670 C CA . LEU A 1 83 ? -3.169 17.570 5.064 1.00 78.88 83 LEU A CA 1
ATOM 671 C C . LEU A 1 83 ? -4.352 18.097 4.243 1.00 78.88 83 LEU A C 1
ATOM 673 O O . LEU A 1 83 ? -4.834 19.195 4.505 1.00 78.88 83 LEU A O 1
ATOM 677 N N . ASP A 1 84 ? -4.855 17.297 3.302 1.00 77.31 84 ASP A N 1
ATOM 678 C CA . ASP A 1 84 ? -6.014 17.656 2.480 1.00 77.31 84 ASP A CA 1
ATOM 679 C C . ASP A 1 84 ? -7.274 17.873 3.326 1.00 77.31 84 ASP A C 1
ATOM 681 O O . ASP A 1 84 ? -8.085 18.742 3.013 1.00 77.31 84 ASP A O 1
ATOM 685 N N . ASN A 1 85 ? -7.456 17.084 4.388 1.00 75.94 85 ASN A N 1
ATOM 686 C CA . ASN A 1 85 ? -8.562 17.275 5.323 1.00 75.94 85 ASN A CA 1
ATOM 687 C C . ASN A 1 85 ? -8.376 18.553 6.148 1.00 75.94 85 ASN A C 1
ATOM 689 O O . ASN A 1 85 ? -9.297 19.353 6.214 1.00 75.94 85 ASN A O 1
ATOM 693 N N . PHE A 1 86 ? -7.171 18.797 6.674 1.00 75.12 86 PHE A N 1
ATOM 694 C CA . PHE A 1 86 ? -6.866 20.029 7.405 1.00 75.12 86 PHE A CA 1
ATOM 695 C C . PHE A 1 86 ? -7.137 21.294 6.573 1.00 75.12 86 PHE A C 1
ATOM 697 O O . PHE A 1 86 ? -7.733 22.234 7.080 1.00 75.12 86 PHE A O 1
ATOM 704 N N . ILE A 1 87 ? -6.752 21.313 5.290 1.00 79.12 87 ILE A N 1
ATOM 705 C CA . ILE A 1 87 ? -6.995 22.461 4.397 1.00 79.12 87 ILE A CA 1
ATOM 706 C C . ILE A 1 87 ? -8.493 22.693 4.151 1.00 79.12 87 ILE A C 1
ATOM 708 O O . ILE A 1 87 ? -8.897 23.833 3.963 1.00 79.12 87 ILE A O 1
ATOM 712 N N . LYS A 1 88 ? -9.321 21.641 4.137 1.00 73.75 88 LYS A N 1
ATOM 713 C CA . LYS A 1 88 ? -10.778 21.774 3.952 1.00 73.75 88 LYS A CA 1
ATOM 714 C C . LYS A 1 88 ? -11.501 22.334 5.175 1.00 73.75 88 LYS A C 1
ATOM 716 O O . LYS A 1 88 ? -12.626 22.798 5.022 1.00 73.75 88 LYS A O 1
ATOM 721 N N . ASP A 1 89 ? -10.877 22.251 6.346 1.00 69.75 89 ASP A N 1
ATOM 722 C CA . ASP A 1 89 ? -11.431 22.724 7.615 1.00 69.75 89 ASP A CA 1
ATOM 723 C C . ASP A 1 89 ? -11.014 24.180 7.938 1.00 69.75 89 ASP A C 1
ATOM 725 O O . ASP A 1 89 ? -11.412 24.711 8.978 1.00 69.75 89 ASP A O 1
ATOM 729 N N . LEU A 1 90 ? -10.219 24.818 7.063 1.00 69.75 90 LEU A N 1
ATOM 730 C CA . LEU A 1 90 ? -9.833 26.238 7.099 1.00 69.75 90 LEU A CA 1
ATOM 731 C C . LEU A 1 90 ? -10.749 27.091 6.212 1.00 69.75 90 LEU A C 1
ATOM 733 O O . LEU A 1 90 ? -11.061 28.225 6.641 1.00 69.75 90 LEU A O 1
#

Foldseek 3Di:
DPLPCLVVDPLLVLLVVLLVVCVVQPPVNCVPPPDPVVVVVSLVVLLVNCVNCQPVSVVSCPVPDCPGPSNVSNVVSSVVVVVVVVVVVD

Radius of gyration: 14.04 Å; Cα contacts (8 Å, |Δi|>4): 43; chains: 1; bounding box: 34×37×34 Å

Sequence (90 aa):
MLPERSNELNYDAVIMEVHEFMLALPSTWWQNRPSDTPMRTIKTILHNMAKVKGNAILQHLNQIPTHSELHTYLIRILKVGSLDNFIKDL

InterPro domains:
  IPR045110 XMAP215 [PTHR12609] (6-79)

Organism: NCBI:txid103775